Protein AF-A0A7S3PP19-F1 (afdb_monomer)

Sequence (160 aa):
QMAAAVNFAMMALMKQGIFCTEPFRLPYSGKVTHVLFDKTGTLTSDELVPVGVINREQRKNETVEPQKALVEVIKSSSKNAMILAACHSLIKAPEDKNSKKDDMCMRQELLGDPIEIAAMKGVQWRYDPKTQLASPGDTARIEAAIVIVKKKIDAEKKTR

Foldseek 3Di:
DVVVVLVVVQVVCVVVVHHDPDSVCVVVVVVDDDDDFDPEPTVDDVADADPFDAEPVLCPPPDDDPVNRGDQLLPHDPVLLCCLQQVDDKDFDDDDPPPDPDVVPPPRDIDDDSVSVNSCVRNQWDADPVVRDIGHHPCVVVVVVVVVVVVVVVVVVVVD

Structure (mmCIF, N/CA/C/O backbone):
data_AF-A0A7S3PP19-F1
#
_entry.id   AF-A0A7S3PP19-F1
#
loop_
_atom_site.group_PDB
_atom_site.id
_atom_site.type_symbol
_atom_site.label_atom_id
_atom_site.label_alt_id
_atom_site.label_comp_id
_atom_site.label_asym_id
_atom_site.label_entity_id
_atom_site.label_seq_id
_atom_site.pdbx_PDB_ins_code
_atom_site.Cartn_x
_atom_site.Cartn_y
_atom_site.Cartn_z
_atom_site.occupancy
_atom_site.B_iso_or_equiv
_atom_site.auth_seq_id
_atom_site.auth_comp_id
_atom_site.auth_asym_id
_atom_site.auth_atom_id
_atom_site.pdbx_PDB_model_num
ATOM 1 N N . GLN A 1 1 ? 17.715 3.577 -42.581 1.00 60.69 1 GLN A N 1
ATOM 2 C CA . GLN A 1 1 ? 16.517 2.771 -42.244 1.00 60.69 1 GLN A CA 1
ATOM 3 C C . GLN A 1 1 ? 16.423 2.447 -40.747 1.00 60.69 1 GLN A C 1
ATOM 5 O O . GLN A 1 1 ? 15.396 2.762 -40.164 1.00 60.69 1 GLN A O 1
ATOM 10 N N . MET A 1 2 ? 17.478 1.927 -40.092 1.00 65.50 2 MET A N 1
ATOM 11 C CA . MET A 1 2 ? 17.451 1.638 -38.639 1.00 65.50 2 MET A CA 1
ATOM 12 C C . MET A 1 2 ? 17.173 2.865 -37.749 1.00 65.50 2 MET A C 1
ATOM 14 O O . MET A 1 2 ? 16.326 2.785 -36.867 1.00 65.50 2 MET A O 1
ATOM 18 N N . ALA A 1 3 ? 17.805 4.015 -38.009 1.00 81.06 3 ALA A N 1
ATOM 19 C CA . ALA A 1 3 ? 17.602 5.220 -37.192 1.00 81.06 3 ALA A CA 1
ATOM 20 C C . ALA A 1 3 ? 16.151 5.748 -37.229 1.00 81.06 3 ALA A C 1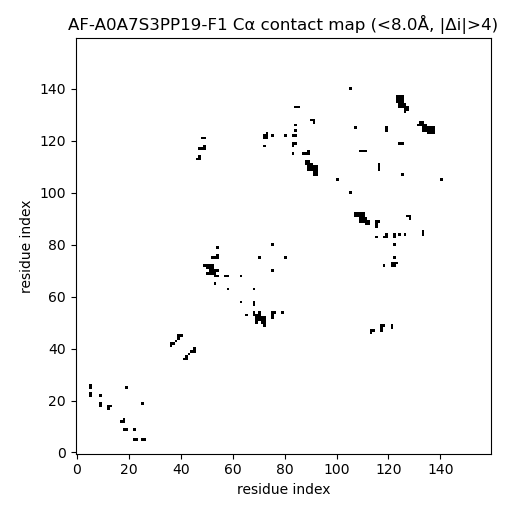
ATOM 22 O O . ALA A 1 3 ? 15.604 6.141 -36.204 1.00 81.06 3 ALA A O 1
ATOM 23 N N . ALA A 1 4 ? 15.493 5.698 -38.393 1.00 85.81 4 ALA A N 1
ATOM 24 C CA . ALA A 1 4 ? 14.103 6.135 -38.540 1.00 85.81 4 ALA A CA 1
ATOM 25 C C . ALA A 1 4 ? 13.126 5.222 -37.776 1.00 85.81 4 ALA A C 1
ATOM 27 O O . ALA A 1 4 ? 12.209 5.714 -37.122 1.00 85.81 4 ALA A O 1
ATOM 28 N N . ALA A 1 5 ? 13.356 3.905 -37.812 1.00 88.50 5 ALA A N 1
ATOM 29 C CA . ALA A 1 5 ? 12.549 2.934 -37.076 1.00 88.50 5 ALA A CA 1
ATOM 30 C C . ALA A 1 5 ? 12.692 3.099 -35.552 1.00 88.50 5 ALA A C 1
ATOM 32 O O . ALA A 1 5 ? 11.689 3.093 -34.841 1.00 88.50 5 ALA A O 1
ATOM 33 N N . VAL A 1 6 ? 13.917 3.313 -35.056 1.00 91.94 6 VAL A N 1
ATOM 34 C CA . VAL A 1 6 ? 14.173 3.562 -33.625 1.00 91.94 6 VAL A CA 1
ATOM 35 C C . VAL A 1 6 ? 13.503 4.859 -33.162 1.00 91.94 6 VAL A C 1
ATOM 37 O O . VAL A 1 6 ? 12.842 4.863 -32.127 1.00 91.94 6 VAL A O 1
ATOM 40 N N . ASN A 1 7 ? 13.580 5.933 -33.954 1.00 90.81 7 ASN A N 1
ATOM 41 C CA . ASN A 1 7 ? 12.931 7.204 -33.619 1.00 90.81 7 ASN A CA 1
ATOM 42 C C . ASN A 1 7 ? 11.401 7.088 -33.588 1.00 90.81 7 ASN A C 1
ATOM 44 O O . ASN A 1 7 ? 10.760 7.624 -32.684 1.00 90.81 7 ASN A O 1
ATOM 48 N N . PHE A 1 8 ? 10.805 6.365 -34.541 1.00 93.25 8 PHE A N 1
ATOM 49 C CA . PHE A 1 8 ? 9.362 6.117 -34.542 1.00 93.25 8 PHE A CA 1
ATOM 50 C C . PHE A 1 8 ? 8.927 5.310 -33.312 1.00 93.25 8 PHE A C 1
ATOM 52 O O . PHE A 1 8 ? 7.955 5.672 -32.649 1.00 93.25 8 PHE A O 1
ATOM 59 N N . ALA A 1 9 ? 9.676 4.260 -32.965 1.00 93.00 9 ALA A N 1
ATOM 60 C CA . ALA A 1 9 ? 9.406 3.449 -31.784 1.00 93.00 9 ALA A CA 1
ATOM 61 C C . ALA A 1 9 ? 9.542 4.257 -30.481 1.00 93.00 9 ALA A C 1
ATOM 63 O O . ALA A 1 9 ? 8.693 4.142 -29.601 1.00 93.00 9 ALA A O 1
ATOM 64 N N . MET A 1 10 ? 10.540 5.139 -30.376 1.00 93.88 10 MET A N 1
ATOM 65 C CA . MET A 1 10 ? 10.692 6.041 -29.231 1.00 93.88 10 MET A CA 1
ATOM 66 C C . MET A 1 10 ? 9.504 7.004 -29.102 1.00 93.88 10 MET A C 1
ATOM 68 O O . MET A 1 10 ? 8.937 7.128 -28.020 1.00 93.88 10 MET A O 1
ATOM 72 N N . MET A 1 11 ? 9.062 7.628 -30.201 1.00 94.38 11 MET A N 1
ATOM 73 C CA . MET A 1 11 ? 7.871 8.488 -30.189 1.00 94.38 11 MET A CA 1
ATOM 74 C C . MET A 1 11 ? 6.603 7.724 -29.786 1.00 94.38 11 MET A C 1
ATOM 76 O O . MET A 1 11 ? 5.762 8.263 -29.066 1.00 94.38 11 MET A O 1
ATOM 80 N N . ALA A 1 12 ? 6.454 6.474 -30.230 1.00 95.06 12 ALA A N 1
ATOM 81 C CA . ALA A 1 12 ? 5.330 5.626 -29.845 1.00 95.06 12 ALA A CA 1
ATOM 82 C C . ALA A 1 12 ? 5.355 5.278 -28.345 1.00 95.06 12 ALA A C 1
ATOM 84 O O . ALA A 1 12 ? 4.325 5.393 -27.685 1.00 95.06 12 ALA A O 1
ATOM 85 N N . LEU A 1 13 ? 6.523 4.923 -27.798 1.00 95.69 13 LEU A N 1
ATOM 86 C CA . LEU A 1 13 ? 6.709 4.617 -26.374 1.00 95.69 13 LEU A CA 1
ATOM 87 C C . LEU A 1 13 ? 6.484 5.839 -25.477 1.00 95.69 13 LEU A C 1
ATOM 89 O O . LEU A 1 13 ? 5.809 5.729 -24.456 1.00 95.69 13 LEU A O 1
ATOM 93 N N . MET A 1 14 ? 6.950 7.018 -25.894 1.00 95.94 14 MET A N 1
ATOM 94 C CA . MET A 1 14 ? 6.723 8.264 -25.154 1.00 95.94 14 MET A CA 1
ATOM 95 C C . MET A 1 14 ? 5.233 8.589 -25.021 1.00 95.94 14 MET A C 1
ATOM 97 O O . MET A 1 14 ? 4.793 9.018 -23.958 1.00 95.94 14 MET A O 1
ATOM 101 N N . LYS A 1 15 ? 4.429 8.330 -26.064 1.00 96.81 15 LYS A N 1
ATOM 102 C CA . LYS A 1 15 ? 2.963 8.476 -25.990 1.00 96.81 15 LYS A CA 1
ATOM 103 C C . LYS A 1 15 ? 2.310 7.523 -24.980 1.00 96.81 15 LYS A C 1
ATOM 105 O O . LYS A 1 15 ? 1.185 7.780 -24.573 1.00 96.81 15 LYS A O 1
ATOM 110 N N . GLN A 1 16 ? 3.000 6.452 -24.587 1.00 96.44 16 GLN A N 1
ATOM 111 C CA . GLN A 1 16 ? 2.577 5.498 -23.556 1.00 96.44 16 GLN A CA 1
ATOM 112 C C . GLN A 1 16 ? 3.238 5.764 -22.189 1.00 96.44 16 GLN A C 1
ATOM 114 O O . GLN A 1 16 ? 3.131 4.940 -21.288 1.00 96.44 16 GLN A O 1
ATOM 119 N N . GLY A 1 17 ? 3.952 6.885 -22.022 1.00 96.62 17 GLY A N 1
ATOM 120 C CA . GLY A 1 17 ? 4.658 7.210 -20.778 1.00 96.62 17 GLY A CA 1
ATOM 121 C C . GLY A 1 17 ? 5.924 6.382 -20.531 1.00 96.62 17 GLY A C 1
ATOM 122 O O . GLY A 1 17 ? 6.451 6.390 -19.422 1.00 96.62 17 GLY A O 1
ATOM 123 N N . ILE A 1 18 ? 6.430 5.673 -21.545 1.00 95.62 18 ILE A N 1
ATOM 124 C CA . ILE A 1 18 ? 7.673 4.901 -21.467 1.00 95.62 18 ILE A CA 1
ATOM 125 C C . ILE A 1 18 ? 8.797 5.742 -22.071 1.00 95.62 18 ILE A C 1
ATOM 127 O O . ILE A 1 18 ? 8.814 6.024 -23.271 1.00 95.62 18 ILE A O 1
ATOM 131 N N . PHE A 1 19 ? 9.759 6.127 -21.237 1.00 94.31 19 PHE A N 1
ATOM 132 C CA . PHE A 1 19 ? 10.871 6.987 -21.628 1.00 94.31 19 PHE A CA 1
ATOM 133 C C . PHE A 1 19 ? 12.160 6.178 -21.737 1.00 94.31 19 PHE A C 1
ATOM 135 O O . PHE A 1 19 ? 12.518 5.427 -20.833 1.00 94.31 19 PHE A O 1
ATOM 142 N N . CYS A 1 20 ? 12.868 6.338 -22.852 1.00 91.94 20 CYS A N 1
ATOM 143 C CA . CYS A 1 20 ? 14.140 5.670 -23.098 1.00 91.94 20 CYS A CA 1
ATOM 144 C C . CYS A 1 20 ? 15.266 6.707 -23.095 1.00 91.94 20 CYS A C 1
ATOM 146 O O . CYS A 1 20 ? 15.250 7.635 -23.901 1.00 91.94 20 CYS A O 1
ATOM 148 N N . THR A 1 21 ? 16.239 6.550 -22.200 1.00 93.31 21 THR A N 1
ATOM 149 C CA . THR A 1 21 ? 17.420 7.425 -22.102 1.00 93.31 21 THR A CA 1
ATOM 150 C C . THR A 1 21 ? 18.547 7.004 -23.048 1.00 93.31 21 THR A C 1
ATOM 152 O O . THR A 1 21 ? 19.379 7.824 -23.421 1.00 93.31 21 THR A O 1
ATOM 155 N N . GLU A 1 22 ? 18.558 5.740 -23.478 1.00 93.19 22 GLU A N 1
ATOM 156 C CA . GLU A 1 22 ? 19.591 5.144 -24.331 1.00 93.19 22 GLU A CA 1
ATOM 157 C C . GLU A 1 22 ? 18.953 4.431 -25.546 1.00 93.19 22 GLU A C 1
ATOM 159 O O . GLU A 1 22 ? 18.762 3.210 -25.526 1.00 93.19 22 GLU A O 1
ATOM 164 N N . PRO A 1 23 ? 18.634 5.153 -26.641 1.00 89.81 23 PRO A N 1
ATOM 165 C CA . PRO A 1 23 ? 17.853 4.621 -27.770 1.00 89.81 23 PRO A CA 1
ATOM 166 C C . PRO A 1 23 ? 18.469 3.403 -28.470 1.00 89.81 23 PRO A C 1
ATOM 168 O O . PRO A 1 23 ? 17.756 2.577 -29.041 1.00 89.81 23 PRO A O 1
ATOM 171 N N . PHE A 1 24 ? 19.795 3.252 -28.408 1.00 89.69 24 PHE A N 1
ATOM 172 C CA . PHE A 1 24 ? 20.495 2.103 -28.983 1.00 89.69 24 PHE A CA 1
ATOM 173 C C . PHE A 1 24 ? 20.159 0.781 -28.276 1.00 89.69 24 PHE A C 1
ATOM 175 O O . PHE A 1 24 ? 20.372 -0.276 -28.864 1.00 89.69 24 PHE A O 1
ATOM 182 N N . ARG A 1 25 ? 19.620 0.809 -27.045 1.00 90.94 25 ARG A N 1
ATOM 183 C CA . ARG A 1 25 ? 19.179 -0.396 -26.321 1.00 90.94 25 ARG A CA 1
ATOM 184 C C . ARG A 1 25 ? 17.850 -0.948 -26.837 1.00 90.94 25 ARG A C 1
ATOM 186 O O . ARG A 1 25 ? 17.553 -2.122 -26.631 1.00 90.94 25 ARG A O 1
ATOM 193 N N . LEU A 1 26 ? 17.067 -0.132 -27.543 1.00 92.38 26 LEU A N 1
ATOM 194 C CA . LEU A 1 26 ? 15.709 -0.476 -27.954 1.00 92.38 26 LEU A CA 1
ATOM 195 C C . LEU A 1 26 ? 15.627 -1.715 -28.869 1.00 92.38 26 LEU A C 1
ATOM 197 O O . LEU A 1 26 ? 14.786 -2.567 -28.611 1.00 92.38 26 LEU A O 1
ATOM 201 N N . PRO A 1 27 ? 16.501 -1.915 -29.877 1.00 91.62 27 PRO A N 1
ATOM 202 C CA . PRO A 1 27 ? 16.453 -3.124 -30.703 1.00 91.62 27 PRO A CA 1
ATOM 203 C C . PRO A 1 27 ? 16.793 -4.418 -29.948 1.00 91.62 27 PRO A C 1
ATOM 205 O O . PRO A 1 27 ? 16.473 -5.507 -30.425 1.00 91.62 27 PRO A O 1
ATOM 208 N N . TYR A 1 28 ? 17.454 -4.326 -28.789 1.00 90.75 28 TYR A N 1
ATOM 209 C CA . TYR A 1 28 ? 17.800 -5.496 -27.983 1.00 90.75 28 TYR A CA 1
ATOM 210 C C . TYR A 1 28 ? 16.618 -6.008 -27.156 1.00 90.75 28 TYR A C 1
ATOM 212 O O . TYR A 1 28 ? 16.574 -7.203 -26.872 1.00 90.75 28 TYR A O 1
ATOM 220 N N . SER A 1 29 ? 15.638 -5.160 -26.818 1.00 90.38 29 SER A N 1
ATOM 221 C CA . SER A 1 29 ? 14.480 -5.570 -26.006 1.00 90.38 29 SER A CA 1
ATOM 222 C C . SER A 1 29 ? 13.643 -6.661 -26.683 1.00 90.38 29 SER A C 1
ATOM 224 O O . SER A 1 29 ? 13.128 -7.546 -26.008 1.00 90.38 29 SER A O 1
ATOM 226 N N . GLY A 1 30 ? 13.587 -6.673 -28.020 1.00 90.62 30 GLY A N 1
ATOM 227 C CA . GLY A 1 30 ? 12.907 -7.712 -28.801 1.00 90.62 30 GLY A CA 1
ATOM 228 C C . GLY A 1 30 ? 13.637 -9.060 -28.866 1.00 90.62 30 GLY A C 1
ATOM 229 O O . GLY A 1 30 ? 13.106 -10.004 -29.441 1.00 90.62 30 GLY A O 1
ATOM 230 N N . LYS A 1 31 ? 14.853 -9.160 -28.314 1.00 94.94 31 LYS A N 1
ATOM 231 C CA . LYS A 1 31 ? 15.670 -10.389 -28.298 1.00 94.94 31 LYS A CA 1
ATOM 232 C C . LYS A 1 31 ? 15.788 -11.015 -26.905 1.00 94.94 31 LYS A C 1
ATOM 234 O O . LYS A 1 31 ? 16.513 -11.991 -26.736 1.00 94.94 31 LYS A O 1
ATOM 239 N N . VAL A 1 32 ? 15.133 -10.436 -25.901 1.00 94.62 32 VAL A N 1
ATOM 240 C CA . VAL A 1 32 ? 15.201 -10.908 -24.514 1.00 94.62 32 VAL A CA 1
ATOM 241 C C . VAL A 1 32 ? 14.431 -12.224 -24.375 1.00 94.62 32 VAL A C 1
ATOM 243 O O . VAL A 1 32 ? 13.290 -12.319 -24.812 1.00 94.62 32 VAL A O 1
ATOM 246 N N . THR A 1 33 ? 15.039 -13.232 -23.743 1.00 97.56 33 THR A N 1
ATOM 247 C CA . THR A 1 33 ? 14.401 -14.541 -23.488 1.00 97.56 33 THR A CA 1
ATOM 248 C C . THR A 1 33 ? 14.021 -14.767 -22.024 1.00 97.56 33 THR A C 1
ATOM 250 O O . THR A 1 33 ? 13.227 -15.655 -21.733 1.00 97.56 33 THR A O 1
ATOM 253 N N . HIS A 1 34 ? 14.578 -13.981 -21.100 1.00 96.69 34 HIS A N 1
ATOM 254 C CA . HIS A 1 34 ? 14.313 -14.066 -19.663 1.00 96.69 34 HIS A CA 1
ATOM 255 C C . HIS A 1 34 ? 14.106 -12.662 -19.100 1.00 96.69 34 HIS A C 1
ATOM 257 O O . HIS A 1 34 ? 14.857 -11.748 -19.437 1.00 96.69 34 HIS A O 1
ATOM 263 N N . VAL A 1 35 ? 13.124 -12.502 -18.215 1.00 95.38 35 VAL A N 1
ATOM 264 C CA . VAL A 1 35 ? 12.851 -11.238 -17.523 1.00 95.38 35 VAL A CA 1
ATOM 265 C C . VAL A 1 35 ? 12.933 -11.488 -16.026 1.00 95.38 35 VAL A C 1
ATOM 267 O O . VAL A 1 35 ? 12.253 -12.367 -15.501 1.00 95.38 35 VAL A O 1
ATOM 270 N N . LEU A 1 36 ? 13.791 -10.728 -15.352 1.00 96.94 36 LEU A N 1
ATOM 271 C CA . LEU A 1 36 ? 13.923 -10.755 -13.905 1.00 96.94 36 LEU A CA 1
ATOM 272 C C . LEU A 1 36 ? 13.088 -9.608 -13.352 1.00 96.94 36 LEU A C 1
ATOM 274 O O . LEU A 1 36 ? 13.279 -8.459 -13.748 1.00 96.94 36 LEU A O 1
ATOM 278 N N . PHE A 1 37 ? 12.162 -9.928 -12.459 1.00 97.00 37 PHE A N 1
ATOM 279 C CA . PHE A 1 37 ? 11.343 -8.932 -11.786 1.00 97.00 37 PHE A CA 1
ATOM 280 C C . PHE A 1 37 ? 11.870 -8.714 -10.375 1.00 97.00 37 PHE A C 1
ATOM 282 O O . PHE A 1 37 ? 12.092 -9.676 -9.639 1.00 97.00 37 PHE A O 1
ATOM 289 N N . ASP A 1 38 ? 12.037 -7.449 -9.999 1.00 97.44 38 ASP A N 1
ATOM 290 C CA . ASP A 1 38 ? 12.127 -7.090 -8.590 1.00 97.44 38 ASP A CA 1
ATOM 291 C C . ASP A 1 38 ? 10.746 -7.238 -7.928 1.00 97.44 38 ASP A C 1
ATOM 293 O O . ASP A 1 38 ? 9.708 -7.181 -8.591 1.00 97.44 38 ASP A O 1
ATOM 297 N N . LYS A 1 39 ? 10.711 -7.471 -6.615 1.00 96.81 39 LYS A N 1
ATOM 298 C CA . LYS A 1 39 ? 9.449 -7.696 -5.905 1.00 96.81 39 LYS A CA 1
ATOM 299 C C . LYS A 1 39 ? 8.780 -6.378 -5.521 1.00 96.81 39 LYS A C 1
ATOM 301 O O . LYS A 1 39 ? 7.649 -6.123 -5.928 1.00 96.81 39 LYS A O 1
ATOM 306 N N . THR A 1 40 ? 9.451 -5.572 -4.700 1.00 92.44 40 THR A N 1
ATOM 307 C CA . THR A 1 40 ? 8.844 -4.431 -3.999 1.00 92.44 40 THR A CA 1
ATOM 308 C C . THR A 1 40 ? 8.948 -3.170 -4.850 1.00 92.44 40 THR A C 1
ATOM 310 O O . THR A 1 40 ? 10.034 -2.785 -5.250 1.00 92.44 40 THR A O 1
ATOM 313 N N . GLY A 1 41 ? 7.823 -2.517 -5.131 1.00 91.31 41 GLY A N 1
ATOM 314 C CA . GLY A 1 41 ? 7.770 -1.377 -6.050 1.00 91.31 41 GLY A CA 1
ATOM 315 C C . GLY A 1 41 ? 7.727 -1.774 -7.532 1.00 91.31 41 GLY A C 1
ATOM 316 O O . GLY A 1 41 ? 7.688 -0.895 -8.387 1.00 91.31 41 GLY A O 1
ATOM 317 N N . THR A 1 42 ? 7.703 -3.080 -7.843 1.00 94.38 42 THR A N 1
ATOM 318 C CA . THR A 1 42 ? 7.533 -3.612 -9.209 1.00 94.38 42 THR A CA 1
ATOM 319 C C . THR A 1 42 ? 6.366 -4.600 -9.284 1.00 94.38 42 THR A C 1
ATOM 321 O O . THR A 1 42 ? 5.355 -4.297 -9.910 1.00 94.38 42 THR A O 1
ATOM 324 N N . LEU A 1 43 ? 6.472 -5.775 -8.646 1.00 96.44 43 LEU A N 1
ATOM 325 C CA . LEU A 1 43 ? 5.375 -6.757 -8.607 1.00 96.44 43 LEU A CA 1
ATOM 326 C C . LEU A 1 43 ? 4.335 -6.423 -7.537 1.00 96.44 43 LEU A C 1
ATOM 328 O O . LEU A 1 43 ? 3.147 -6.683 -7.720 1.00 96.44 43 LEU A O 1
ATOM 332 N N . THR A 1 44 ? 4.784 -5.877 -6.408 1.00 93.62 44 THR A N 1
ATOM 333 C CA . THR A 1 44 ? 3.923 -5.412 -5.319 1.00 93.62 44 THR A CA 1
ATOM 334 C C . THR A 1 44 ? 4.097 -3.916 -5.124 1.00 93.62 44 THR A C 1
ATOM 336 O O . THR A 1 44 ? 5.182 -3.387 -5.368 1.00 93.62 44 THR A O 1
ATOM 339 N N . SER A 1 45 ? 3.069 -3.240 -4.610 1.00 90.44 45 SER A N 1
ATOM 340 C CA . SER A 1 45 ? 3.267 -1.914 -4.024 1.00 90.44 45 SER A CA 1
ATOM 341 C C . SER A 1 45 ? 4.270 -1.994 -2.869 1.00 90.44 45 SER A C 1
ATOM 343 O O . SER A 1 45 ? 4.478 -3.054 -2.267 1.00 90.44 45 SER A O 1
ATOM 345 N N . ASP A 1 46 ? 4.902 -0.870 -2.573 1.00 87.38 46 ASP A N 1
ATOM 346 C CA . ASP A 1 46 ? 5.650 -0.628 -1.340 1.00 87.38 46 ASP A CA 1
ATOM 347 C C . ASP A 1 46 ? 4.722 -0.297 -0.154 1.00 87.38 46 ASP A C 1
ATOM 349 O O . ASP A 1 46 ? 5.125 -0.389 1.004 1.00 87.38 46 ASP A O 1
ATOM 353 N N . GLU A 1 47 ? 3.456 0.025 -0.429 1.00 86.62 47 GLU A N 1
ATOM 354 C CA . GLU A 1 47 ? 2.439 0.244 0.595 1.00 86.62 47 GLU A CA 1
ATOM 355 C C . GLU A 1 47 ? 2.051 -1.042 1.340 1.00 86.62 47 GLU A C 1
ATOM 357 O O . GLU A 1 47 ? 1.724 -2.070 0.736 1.00 86.62 47 GLU A O 1
ATOM 362 N N . LEU A 1 48 ? 1.993 -0.952 2.672 1.00 89.69 48 LEU A N 1
ATOM 363 C CA . LEU A 1 48 ? 1.446 -2.002 3.525 1.00 89.69 48 LEU A CA 1
ATOM 364 C C . LEU A 1 48 ? -0.080 -1.899 3.588 1.00 89.69 48 LEU A C 1
ATOM 366 O O . LEU A 1 48 ? -0.639 -0.919 4.084 1.00 89.69 48 LEU A O 1
ATOM 370 N N . VAL A 1 49 ? -0.756 -2.948 3.120 1.00 89.25 49 VAL A N 1
ATOM 371 C CA . VAL A 1 49 ? -2.217 -3.072 3.156 1.00 89.25 49 VAL A CA 1
ATOM 372 C C . VAL A 1 49 ? -2.584 -4.243 4.067 1.00 89.25 49 VAL A C 1
ATOM 374 O O . VAL A 1 49 ? -2.134 -5.366 3.822 1.00 89.25 49 VAL A O 1
ATOM 377 N N . PRO A 1 50 ? -3.383 -4.032 5.127 1.00 90.62 50 PRO A N 1
ATOM 378 C CA . PRO A 1 50 ? -3.696 -5.107 6.050 1.00 90.62 50 PRO A CA 1
ATOM 379 C C . PRO A 1 50 ? -4.738 -6.043 5.422 1.00 90.62 50 PRO A C 1
ATOM 381 O O . PRO A 1 50 ? -5.844 -5.631 5.078 1.00 90.62 50 PRO A O 1
ATOM 384 N N . VAL A 1 51 ? -4.383 -7.320 5.280 1.00 91.00 51 VAL A N 1
ATOM 385 C CA . VAL A 1 51 ? -5.237 -8.325 4.619 1.00 91.00 51 VAL A CA 1
ATOM 386 C C . VAL A 1 51 ? -6.435 -8.715 5.490 1.00 91.00 51 VAL A C 1
ATOM 388 O O . VAL A 1 51 ? -7.540 -8.903 4.987 1.00 91.00 51 VAL A O 1
ATOM 391 N N . GLY A 1 52 ? -6.242 -8.816 6.805 1.00 91.69 52 GLY A N 1
ATOM 392 C CA . GLY A 1 52 ? -7.309 -9.182 7.726 1.00 91.69 52 GLY A CA 1
ATOM 393 C C . GLY A 1 52 ? -6.841 -9.350 9.164 1.00 91.69 52 GLY A C 1
ATOM 394 O O . GLY A 1 52 ? -5.651 -9.273 9.466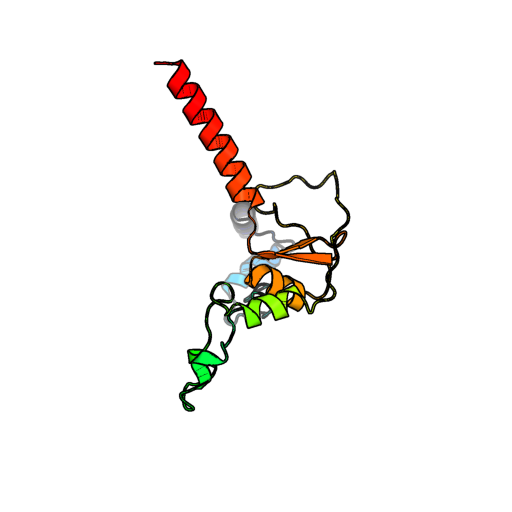 1.00 91.69 52 GLY A O 1
ATOM 395 N N . VAL A 1 53 ? -7.798 -9.600 10.051 1.00 91.75 53 VAL A N 1
ATOM 396 C CA . VAL A 1 53 ? -7.582 -9.940 11.458 1.00 91.75 53 VAL A CA 1
ATOM 397 C C . VAL A 1 53 ? -8.268 -11.258 11.789 1.00 91.75 53 VAL A C 1
ATOM 399 O O . VAL A 1 53 ? -9.245 -11.644 11.151 1.00 91.75 53 VAL A O 1
ATOM 402 N N . ILE A 1 54 ? -7.786 -11.934 12.827 1.00 89.88 54 ILE A N 1
ATOM 403 C CA . ILE A 1 54 ? -8.441 -13.125 13.370 1.00 89.88 54 ILE A CA 1
ATOM 404 C C . ILE A 1 54 ? -9.188 -12.711 14.635 1.00 89.88 54 ILE A C 1
ATOM 406 O O . ILE A 1 54 ? -8.588 -12.213 15.592 1.00 89.88 54 ILE A O 1
ATOM 410 N N . ASN A 1 55 ? -10.501 -12.926 14.665 1.00 87.12 55 ASN A N 1
ATOM 411 C CA . ASN A 1 55 ? -11.290 -12.678 15.865 1.00 87.12 55 ASN A CA 1
ATOM 412 C C . ASN A 1 55 ? -11.188 -13.881 16.812 1.00 87.12 55 ASN A C 1
ATOM 414 O O . ASN A 1 55 ? -11.309 -15.031 16.390 1.00 87.12 55 ASN A O 1
ATOM 418 N N . ARG A 1 56 ? -11.008 -13.633 18.118 1.00 80.81 56 ARG A N 1
ATOM 419 C CA . ARG A 1 56 ? -10.910 -14.703 19.135 1.00 80.81 56 ARG A CA 1
ATOM 420 C C . ARG A 1 56 ? -12.095 -15.672 19.079 1.00 80.81 56 ARG A C 1
ATOM 422 O O . ARG A 1 56 ? -11.928 -16.867 19.288 1.00 80.81 56 ARG A O 1
ATOM 429 N N . GLU A 1 57 ? -13.281 -15.156 18.779 1.00 74.38 57 GLU A N 1
ATOM 430 C CA . GLU A 1 57 ? -14.529 -15.919 18.686 1.00 74.38 57 GLU A CA 1
ATOM 431 C C . GLU A 1 57 ? -14.493 -17.004 17.601 1.00 74.38 57 GLU A C 1
ATOM 433 O O . GLU A 1 57 ? -15.135 -18.038 17.762 1.00 74.38 57 GLU A O 1
ATOM 438 N N . GLN A 1 58 ? -13.686 -16.821 16.553 1.00 68.81 58 GLN A N 1
ATOM 439 C CA . GLN A 1 58 ? -13.554 -17.763 15.438 1.00 68.81 58 GLN A CA 1
ATOM 440 C C . GLN A 1 58 ? -12.609 -18.929 15.746 1.00 68.81 58 GLN A C 1
ATOM 442 O O . GLN A 1 58 ? -12.621 -19.926 15.033 1.00 68.81 58 GLN A O 1
ATOM 447 N N . ARG A 1 59 ? -11.821 -18.842 16.827 1.00 65.06 59 ARG A N 1
ATOM 448 C CA . ARG A 1 59 ? -10.922 -19.921 17.267 1.00 65.06 59 ARG A CA 1
ATOM 449 C C . ARG A 1 59 ? -11.575 -20.949 18.192 1.00 65.06 59 ARG A C 1
ATOM 451 O O . ARG A 1 59 ? -10.889 -21.854 18.645 1.00 65.06 59 ARG A O 1
ATOM 458 N N . LYS A 1 60 ? -12.876 -20.834 18.484 1.00 62.41 60 LYS A N 1
ATOM 459 C CA . LYS A 1 60 ? -13.580 -21.805 19.345 1.00 62.41 60 LYS A CA 1
ATOM 460 C C . LYS A 1 60 ? -13.649 -23.217 18.745 1.00 62.41 60 LYS A C 1
ATOM 462 O O . LYS A 1 60 ? -13.823 -24.166 19.495 1.00 62.41 60 LYS A O 1
ATOM 467 N N . ASN A 1 61 ? -13.471 -23.348 17.430 1.00 58.34 61 ASN A N 1
ATOM 468 C CA . ASN A 1 61 ? -13.359 -24.631 16.743 1.00 58.34 61 ASN A CA 1
ATOM 469 C C . ASN A 1 61 ? -11.888 -24.808 16.329 1.00 58.34 61 ASN A C 1
ATOM 471 O O . ASN A 1 61 ? -11.437 -24.181 15.373 1.00 58.34 61 ASN A O 1
ATOM 475 N N . GLU A 1 62 ? -11.128 -25.597 17.088 1.00 56.53 62 GLU A N 1
ATOM 476 C CA . GLU A 1 62 ? -9.651 -25.664 17.097 1.00 56.53 62 GLU A CA 1
ATOM 477 C C . GLU A 1 62 ? -8.969 -26.225 15.822 1.00 56.53 62 GLU A C 1
ATOM 479 O O . GLU A 1 62 ? -7.853 -26.729 15.885 1.00 56.53 62 GLU A O 1
ATOM 484 N N . THR A 1 63 ? -9.572 -26.130 14.636 1.00 61.31 63 THR A N 1
ATOM 485 C CA . THR A 1 63 ? -9.035 -26.757 13.407 1.00 61.31 63 THR A CA 1
ATOM 486 C C . THR A 1 63 ? -9.047 -25.875 12.159 1.00 61.31 63 THR A C 1
ATOM 488 O O . THR A 1 63 ? -8.730 -26.347 11.068 1.00 61.31 63 THR A O 1
ATOM 491 N N . VAL A 1 64 ? -9.371 -24.585 12.274 1.00 61.84 64 VAL A N 1
ATOM 492 C CA . VAL A 1 64 ? -9.340 -23.685 11.112 1.00 61.84 64 VAL A CA 1
ATOM 493 C C . VAL A 1 64 ? -7.920 -23.166 10.890 1.00 61.84 64 VAL A C 1
ATOM 495 O O . VAL A 1 64 ? -7.354 -22.488 11.748 1.00 61.84 64 VAL A O 1
ATOM 498 N N . GLU A 1 65 ? -7.349 -23.464 9.720 1.00 67.69 65 GLU A N 1
ATOM 499 C CA . GLU A 1 65 ? -6.069 -22.896 9.290 1.00 67.69 65 GLU A CA 1
ATOM 500 C C . GLU A 1 65 ? -6.092 -21.359 9.409 1.00 67.69 65 GLU A C 1
ATOM 502 O O . GLU A 1 65 ? -7.078 -20.735 9.002 1.00 67.69 65 GLU A O 1
ATOM 507 N N . PRO A 1 66 ? -5.020 -20.713 9.908 1.00 65.44 66 PRO A N 1
ATOM 508 C CA . PRO A 1 66 ? -5.016 -19.277 10.197 1.00 65.44 66 PRO A CA 1
ATOM 509 C C . PRO A 1 66 ? -5.450 -18.393 9.022 1.00 65.44 66 PRO A C 1
ATOM 511 O O . PRO A 1 66 ? -6.124 -17.389 9.228 1.00 65.44 66 PRO A O 1
ATOM 514 N N . GLN A 1 67 ? -5.113 -18.787 7.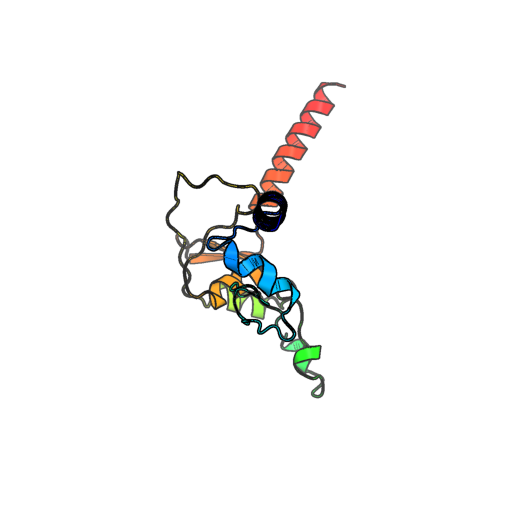790 1.00 66.25 67 GLN A N 1
ATOM 515 C CA . GLN A 1 67 ? -5.490 -18.069 6.569 1.00 66.25 67 GLN A CA 1
ATOM 516 C C . GLN A 1 67 ? -6.998 -18.112 6.290 1.00 66.25 67 GLN A C 1
ATOM 518 O O . GLN A 1 67 ? -7.559 -17.126 5.827 1.00 66.25 67 GLN A O 1
ATOM 523 N N . LYS A 1 68 ? -7.672 -19.222 6.615 1.00 72.00 68 LYS A N 1
ATOM 524 C CA . LYS A 1 68 ? -9.129 -19.375 6.458 1.00 72.00 68 LYS A CA 1
ATOM 525 C C . LYS A 1 68 ? -9.913 -18.657 7.559 1.00 72.00 68 LYS A C 1
ATOM 527 O O . LYS A 1 68 ? -11.100 -18.402 7.396 1.00 72.00 68 LYS A O 1
ATOM 532 N N . ALA A 1 69 ? -9.251 -18.333 8.670 1.00 80.62 69 ALA A N 1
ATOM 533 C CA . ALA A 1 69 ? -9.829 -17.591 9.785 1.00 80.62 69 ALA A CA 1
ATOM 534 C C . ALA A 1 69 ? -9.682 -16.063 9.650 1.00 80.62 69 ALA A C 1
ATOM 536 O O . ALA A 1 69 ? -10.165 -15.337 10.520 1.00 80.62 69 ALA A O 1
ATOM 5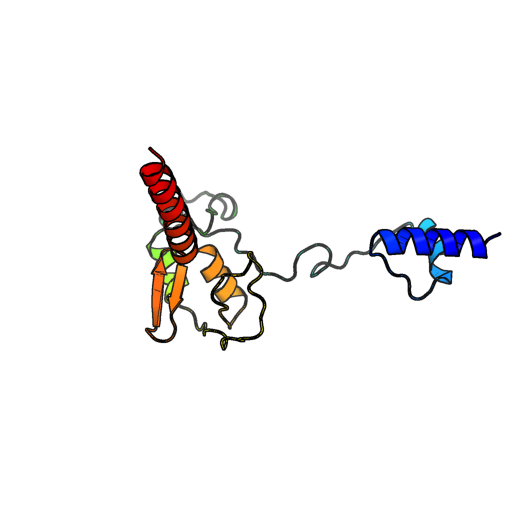37 N N . LEU A 1 70 ? -9.005 -15.566 8.606 1.00 88.00 70 LEU A N 1
ATOM 538 C CA . LEU A 1 70 ? -8.864 -14.131 8.375 1.00 88.00 70 LEU A CA 1
ATOM 539 C C . LEU A 1 70 ? -10.205 -13.514 7.984 1.00 88.00 70 LEU A C 1
ATOM 541 O O . LEU A 1 70 ? -10.891 -13.969 7.071 1.00 88.00 70 LEU A O 1
ATOM 545 N N . VAL A 1 71 ? -10.541 -12.427 8.663 1.00 90.69 71 VAL A N 1
ATOM 546 C CA . VAL A 1 71 ? -11.668 -11.562 8.334 1.00 90.69 71 VAL A CA 1
ATOM 547 C C . VAL A 1 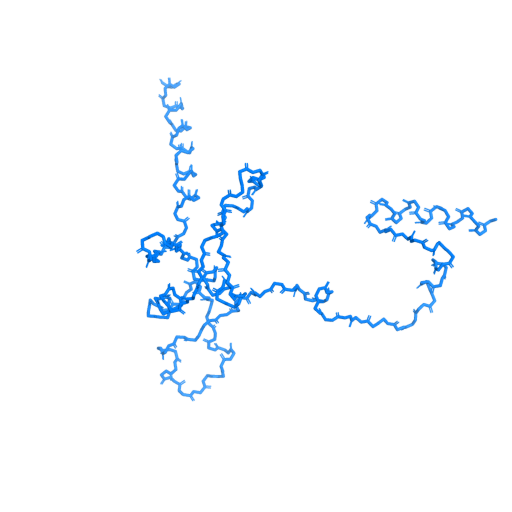71 ? -11.122 -10.197 7.957 1.00 90.69 71 VAL A C 1
ATOM 549 O O . VAL A 1 71 ? -10.139 -9.743 8.537 1.00 90.69 71 VAL A O 1
ATOM 552 N N . GLU A 1 72 ? -11.767 -9.521 7.011 1.00 90.94 72 GLU A N 1
ATOM 553 C CA . GLU A 1 72 ? -11.464 -8.124 6.690 1.00 90.94 72 GLU A CA 1
ATOM 554 C C . GLU A 1 72 ? -11.357 -7.272 7.964 1.00 90.94 72 GLU A C 1
ATOM 556 O O . GLU A 1 72 ? -12.185 -7.375 8.872 1.00 90.94 72 GLU A O 1
ATOM 561 N N . VAL A 1 73 ? -10.358 -6.390 8.020 1.00 91.50 73 VAL A N 1
ATOM 562 C CA . VAL A 1 73 ? -10.059 -5.583 9.217 1.00 91.50 73 VAL A CA 1
ATOM 563 C C . VAL A 1 73 ? -11.250 -4.720 9.653 1.00 91.50 73 VAL A C 1
ATOM 565 O O . VAL A 1 73 ? -11.488 -4.547 10.847 1.00 91.50 73 VAL A O 1
ATOM 568 N N . ILE A 1 74 ? -12.060 -4.247 8.704 1.00 89.19 74 ILE A N 1
ATOM 569 C CA . ILE A 1 74 ? -13.277 -3.472 8.983 1.00 89.19 74 ILE A CA 1
ATOM 570 C C . ILE A 1 74 ? -14.349 -4.281 9.735 1.00 89.19 74 ILE A C 1
ATOM 572 O O . ILE A 1 74 ? -15.125 -3.726 10.505 1.00 89.19 74 ILE A O 1
ATOM 576 N N . LYS A 1 75 ? -14.369 -5.606 9.556 1.00 89.88 75 LYS A N 1
ATOM 577 C CA . LYS A 1 75 ? -15.256 -6.555 10.252 1.00 89.88 75 LYS A CA 1
ATOM 578 C C . LYS A 1 75 ? -14.582 -7.142 11.501 1.00 89.88 75 LYS A C 1
ATOM 580 O O . LYS A 1 75 ? -14.980 -8.195 12.008 1.00 89.88 75 LYS A O 1
ATOM 585 N N . SER A 1 76 ? -13.527 -6.493 11.989 1.00 91.06 76 SER A N 1
ATOM 586 C CA . SER A 1 76 ? -12.902 -6.853 13.255 1.00 91.06 76 SER A CA 1
ATOM 587 C C . SER A 1 76 ? -13.906 -6.744 14.404 1.00 91.06 76 SER A C 1
ATOM 589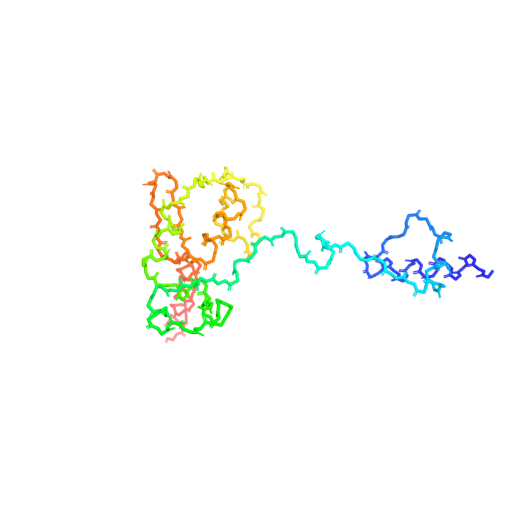 O O . SER A 1 76 ? -14.789 -5.887 14.423 1.00 91.06 76 SER A O 1
ATOM 591 N N . SER A 1 77 ? -13.775 -7.633 15.387 1.00 91.81 77 SER A N 1
ATOM 592 C CA . SER A 1 77 ? -14.520 -7.505 16.638 1.00 91.81 77 SER A CA 1
ATOM 593 C C . SER A 1 77 ? -14.182 -6.174 17.313 1.00 91.81 77 SER A C 1
ATOM 595 O O . SER A 1 77 ? -13.047 -5.700 17.226 1.00 91.81 77 SER A O 1
ATOM 597 N N . SER A 1 78 ? -15.131 -5.593 18.052 1.00 90.25 78 SER A N 1
ATOM 598 C CA . SER A 1 78 ? -14.934 -4.290 18.703 1.00 90.25 78 SER A CA 1
ATOM 599 C C . SER A 1 78 ? -13.690 -4.259 19.594 1.00 90.25 78 SER A C 1
ATOM 601 O O . SER A 1 78 ? -13.002 -3.249 19.650 1.00 90.25 78 SER A O 1
ATOM 603 N N . LYS A 1 79 ? -13.354 -5.379 20.251 1.00 92.12 79 LYS A N 1
ATOM 604 C CA . LYS A 1 79 ? -12.136 -5.508 21.067 1.00 92.12 79 LYS A CA 1
ATOM 605 C C . LYS A 1 79 ? -10.865 -5.376 20.229 1.00 92.12 79 LYS A C 1
ATOM 607 O O . LYS A 1 79 ? -9.976 -4.626 20.610 1.00 92.12 79 LYS A O 1
ATOM 612 N N . ASN A 1 80 ? -10.799 -6.063 19.090 1.00 92.88 80 ASN A N 1
ATOM 613 C CA . ASN A 1 80 ? -9.655 -5.977 18.183 1.00 92.88 80 ASN A CA 1
ATOM 614 C C . ASN A 1 80 ? -9.531 -4.568 17.591 1.00 92.88 80 ASN A C 1
ATOM 616 O O . ASN A 1 80 ? -8.439 -4.011 17.596 1.00 92.88 80 ASN A O 1
ATOM 620 N N . ALA A 1 81 ? -10.645 -3.975 17.151 1.00 92.44 81 ALA A N 1
ATOM 621 C CA . ALA A 1 81 ? -10.661 -2.609 16.633 1.00 92.44 81 ALA A CA 1
ATOM 622 C C . ALA A 1 81 ? -10.163 -1.595 17.676 1.00 92.44 81 ALA A C 1
ATOM 624 O O . ALA A 1 81 ? -9.300 -0.780 17.368 1.00 92.44 81 ALA A O 1
ATOM 625 N N . MET A 1 82 ? -10.645 -1.690 18.922 1.00 92.81 82 MET A N 1
ATOM 626 C CA . MET A 1 82 ? -10.206 -0.820 20.019 1.00 92.81 82 MET A CA 1
ATOM 627 C C . MET A 1 82 ? -8.715 -0.973 20.323 1.00 92.81 82 MET A C 1
ATOM 629 O O . MET A 1 82 ? -8.050 0.029 20.546 1.00 92.81 82 MET A O 1
ATOM 633 N N . ILE A 1 83 ? -8.176 -2.196 20.316 1.00 94.12 83 ILE A N 1
ATOM 634 C CA . ILE A 1 83 ? -6.741 -2.423 20.549 1.00 94.12 83 ILE A CA 1
ATOM 635 C C . ILE A 1 83 ? -5.912 -1.781 19.434 1.00 94.12 83 ILE A C 1
ATOM 637 O O . ILE A 1 83 ? -4.986 -1.034 19.729 1.00 94.12 83 ILE A O 1
ATOM 641 N N . LEU A 1 84 ? -6.267 -2.017 18.166 1.00 93.06 84 LEU A N 1
ATOM 642 C CA . LEU A 1 84 ? -5.561 -1.419 17.026 1.00 93.06 84 LEU A CA 1
ATOM 643 C C . LEU A 1 84 ? -5.634 0.115 17.044 1.00 93.06 84 LEU A C 1
ATOM 645 O O . LEU A 1 84 ? -4.684 0.773 16.635 1.00 93.06 84 LEU A O 1
ATOM 649 N N . ALA A 1 85 ? -6.745 0.669 17.533 1.00 92.06 85 ALA A N 1
ATOM 650 C CA . ALA A 1 85 ? -6.969 2.105 17.602 1.00 92.06 85 ALA A CA 1
ATOM 651 C C . ALA A 1 85 ? -6.371 2.796 18.838 1.00 92.06 85 ALA A C 1
ATOM 653 O O . ALA A 1 85 ? -6.141 3.998 18.797 1.00 92.06 85 ALA A O 1
ATOM 654 N N . ALA A 1 86 ? -6.148 2.074 19.939 1.00 92.06 86 ALA A N 1
ATOM 655 C CA . ALA A 1 86 ? -5.636 2.644 21.186 1.00 92.06 86 ALA A CA 1
ATOM 656 C C . ALA A 1 86 ? -4.142 2.366 21.411 1.00 92.06 86 ALA A C 1
ATOM 658 O O . ALA A 1 86 ? -3.467 3.138 22.086 1.00 92.06 86 ALA A O 1
ATOM 659 N N . CYS A 1 87 ? -3.616 1.260 20.879 1.00 93.62 87 CYS A N 1
ATOM 660 C CA . CYS A 1 87 ? -2.242 0.813 21.101 1.00 93.62 87 CYS A CA 1
ATOM 661 C C . CYS A 1 87 ? -1.351 1.127 19.893 1.00 93.62 87 CYS A C 1
ATOM 663 O O . CYS A 1 87 ? -0.876 0.216 19.219 1.00 93.62 87 CYS A O 1
ATOM 665 N N . HIS A 1 88 ? -1.129 2.412 19.623 1.00 92.75 88 HIS A N 1
ATOM 666 C CA . HIS A 1 88 ? -0.221 2.872 18.573 1.00 92.75 88 HIS A CA 1
ATOM 667 C C . HIS A 1 88 ? 0.533 4.132 19.011 1.00 92.75 88 HIS A C 1
ATOM 669 O O . HIS A 1 88 ? 0.116 4.827 19.938 1.00 92.75 88 HIS A O 1
ATOM 675 N N . SER A 1 89 ? 1.599 4.483 18.296 1.00 92.31 89 SER A N 1
ATOM 676 C CA . S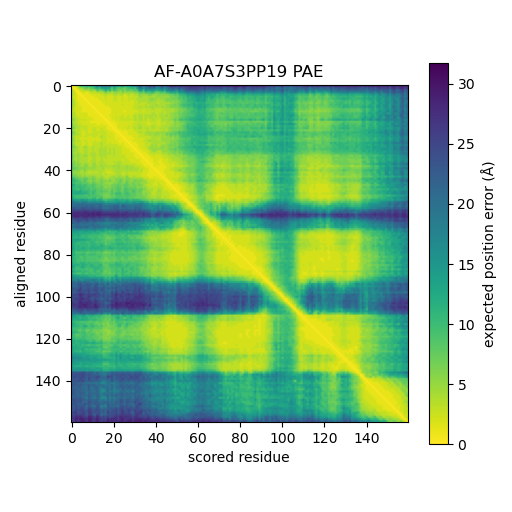ER A 1 89 ? 2.417 5.677 18.567 1.00 92.31 89 SER A CA 1
ATOM 677 C C . SER A 1 89 ? 2.251 6.801 17.533 1.00 92.31 89 SER A C 1
ATOM 679 O O . SER A 1 89 ? 3.004 7.775 17.534 1.00 92.31 89 SER A O 1
ATOM 681 N N . LEU A 1 90 ? 1.245 6.683 16.659 1.00 90.50 90 LEU A N 1
ATOM 682 C CA . LEU A 1 90 ? 0.996 7.615 15.558 1.00 90.50 90 LEU A CA 1
ATOM 683 C C . LEU A 1 90 ? 0.782 9.067 16.005 1.00 90.50 90 LEU A C 1
ATOM 685 O O . LEU A 1 90 ? 0.114 9.360 16.999 1.00 90.50 90 LEU A O 1
ATOM 689 N N . ILE A 1 91 ? 1.259 9.986 15.169 1.00 89.88 91 ILE A N 1
ATOM 690 C CA . ILE A 1 91 ? 1.078 11.434 15.306 1.00 89.88 91 ILE A CA 1
ATOM 691 C C . ILE A 1 91 ? 0.391 12.005 14.059 1.00 89.88 91 ILE A C 1
ATOM 693 O O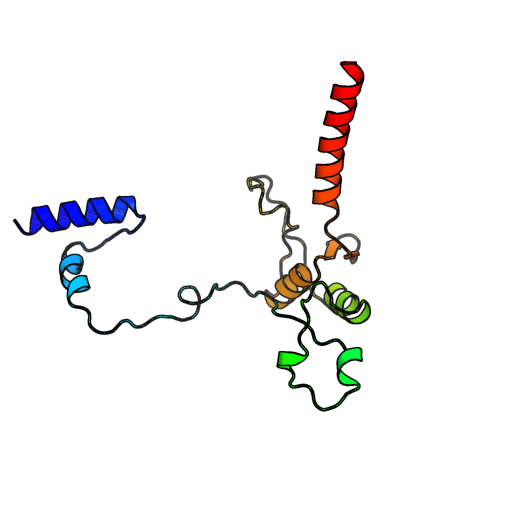 . ILE A 1 91 ? 0.408 11.395 12.994 1.00 89.88 91 ILE A O 1
ATOM 697 N N . LYS A 1 92 ? -0.220 13.189 14.156 1.00 83.94 92 LYS A N 1
ATOM 698 C CA . LYS A 1 92 ? -0.781 13.884 12.981 1.00 83.94 92 LYS A CA 1
ATOM 699 C C . LYS A 1 92 ? 0.335 14.637 12.261 1.00 83.94 92 LYS A C 1
ATOM 701 O O . LYS A 1 92 ? 1.091 15.365 12.904 1.00 83.94 92 LYS A O 1
ATOM 706 N N . ALA A 1 93 ? 0.399 14.487 10.942 1.00 79.19 93 ALA A N 1
ATOM 707 C CA . ALA A 1 93 ? 1.275 15.272 10.090 1.00 79.19 93 ALA A CA 1
ATOM 708 C C . ALA A 1 93 ? 0.969 16.773 10.235 1.00 79.19 93 ALA A C 1
ATOM 710 O O . ALA A 1 93 ? -0.198 17.154 10.399 1.00 79.19 93 ALA A O 1
ATOM 711 N N . PRO A 1 94 ? 1.988 17.644 10.176 1.00 71.50 94 PRO A N 1
ATOM 712 C CA . PRO A 1 94 ? 1.754 19.078 10.097 1.00 71.50 94 PRO A CA 1
ATOM 713 C C . PRO A 1 94 ? 0.872 19.387 8.878 1.00 71.50 94 PRO A C 1
ATOM 715 O O . PRO A 1 94 ? 1.067 18.826 7.804 1.00 71.50 94 PRO A O 1
ATOM 718 N N . GLU A 1 95 ? -0.128 20.254 9.050 1.00 66.38 95 GLU A N 1
ATOM 719 C CA . GLU A 1 95 ? -1.020 20.639 7.954 1.00 66.38 95 GLU A CA 1
ATOM 720 C C . GLU A 1 95 ? -0.229 21.444 6.918 1.00 66.38 95 GLU A C 1
ATOM 722 O O . GLU A 1 95 ? 0.044 22.630 7.125 1.00 66.38 95 GLU A O 1
ATOM 727 N N . ASP A 1 96 ? 0.134 20.810 5.803 1.00 59.78 96 ASP A N 1
ATOM 728 C CA . ASP A 1 96 ? 0.692 21.533 4.670 1.00 59.78 96 ASP A CA 1
ATOM 729 C C . ASP A 1 96 ? -0.444 22.269 3.949 1.00 59.78 96 ASP A C 1
ATOM 731 O O . ASP A 1 96 ? -1.289 21.678 3.272 1.00 59.78 96 ASP A O 1
ATOM 735 N N . LYS A 1 97 ? -0.494 23.592 4.131 1.00 56.53 97 LYS A N 1
ATOM 736 C CA . LYS A 1 97 ? -1.514 24.465 3.527 1.00 56.53 97 LYS A CA 1
ATOM 737 C C . LYS A 1 97 ? -1.429 24.506 1.995 1.00 56.53 97 LYS A C 1
ATOM 739 O O . LYS A 1 97 ? -2.350 25.027 1.369 1.00 56.53 97 LYS A O 1
ATOM 744 N N . ASN A 1 98 ? -0.352 23.974 1.410 1.00 55.03 98 ASN A N 1
ATOM 745 C CA . ASN A 1 98 ? -0.103 23.972 -0.029 1.00 55.03 98 ASN A CA 1
ATOM 746 C C . ASN A 1 98 ? -0.424 22.638 -0.716 1.00 55.03 98 ASN A C 1
ATOM 748 O O . ASN A 1 98 ? -0.468 22.596 -1.949 1.00 55.03 98 ASN A O 1
ATOM 752 N N . SER A 1 99 ? -0.681 21.563 0.036 1.00 54.91 99 SER A N 1
ATOM 753 C CA . SER A 1 99 ? -1.092 20.291 -0.556 1.00 54.91 99 SER A CA 1
ATOM 754 C C . SER A 1 99 ? -2.501 20.432 -1.120 1.00 54.91 99 SER A C 1
ATOM 756 O O . SER A 1 99 ? -3.485 20.560 -0.385 1.00 54.91 99 SER A O 1
ATOM 758 N N . LYS A 1 100 ? -2.602 20.435 -2.455 1.00 48.00 100 LYS A N 1
ATOM 759 C CA . LYS A 1 100 ? -3.877 20.290 -3.160 1.00 48.00 100 LYS A CA 1
ATOM 760 C C . LYS A 1 100 ? -4.570 19.058 -2.585 1.00 48.00 100 LYS A C 1
ATOM 762 O O . LYS A 1 100 ? -4.048 17.951 -2.672 1.00 48.00 100 LYS A O 1
ATOM 767 N N . LYS A 1 101 ? -5.724 19.271 -1.952 1.00 49.69 101 LYS A N 1
ATOM 768 C CA . LYS A 1 101 ? -6.635 18.206 -1.533 1.00 49.69 101 LYS A CA 1
ATOM 769 C C . LYS A 1 101 ? -7.197 17.552 -2.790 1.00 49.69 101 LYS A C 1
ATOM 771 O O . LYS A 1 101 ? -8.316 17.855 -3.187 1.00 49.69 101 LYS A O 1
ATOM 776 N N . ASP A 1 102 ? -6.411 16.704 -3.437 1.00 43.50 102 ASP A N 1
ATOM 777 C CA . ASP A 1 102 ? -6.947 15.819 -4.457 1.00 43.50 102 ASP A CA 1
ATOM 778 C C . ASP A 1 102 ? -7.949 14.887 -3.763 1.00 43.50 102 ASP A C 1
ATOM 780 O O . ASP A 1 102 ? -7.682 14.356 -2.678 1.00 43.50 102 ASP A O 1
ATOM 784 N N . ASP A 1 103 ? -9.125 14.727 -4.374 1.00 43.53 103 ASP A N 1
ATOM 785 C CA . ASP A 1 103 ? -10.348 14.119 -3.818 1.00 43.53 103 ASP A CA 1
ATOM 786 C C . ASP A 1 103 ? -10.175 12.701 -3.229 1.00 43.53 103 ASP A C 1
ATOM 788 O O . ASP A 1 103 ? -11.068 12.168 -2.565 1.00 43.53 103 ASP A O 1
ATOM 792 N N . MET A 1 104 ? -9.009 12.078 -3.406 1.00 41.19 104 MET A N 1
ATOM 793 C CA . MET A 1 104 ? -8.685 10.771 -2.846 1.00 41.19 104 MET A CA 1
ATOM 794 C C . MET A 1 104 ? -8.096 10.839 -1.421 1.00 41.19 104 MET A C 1
ATOM 796 O O . MET A 1 104 ? -8.304 9.906 -0.633 1.00 41.19 104 MET A O 1
ATOM 800 N N . CYS A 1 105 ? -7.456 11.952 -1.034 1.00 40.62 105 CYS A N 1
ATOM 801 C CA . CYS A 1 105 ? -6.713 12.094 0.226 1.00 40.62 105 CYS A CA 1
ATOM 802 C C . CYS A 1 105 ? -7.324 13.119 1.200 1.00 40.62 105 CYS A C 1
ATOM 804 O O . CYS A 1 105 ? -6.635 13.894 1.850 1.00 40.62 105 CYS A O 1
ATOM 806 N N . MET A 1 106 ? -8.639 13.076 1.419 1.00 39.56 106 MET A N 1
ATOM 807 C CA . MET A 1 106 ? -9.180 13.476 2.729 1.00 39.56 106 MET A CA 1
ATOM 808 C C . MET A 1 106 ? -8.978 12.307 3.698 1.00 39.56 106 MET A C 1
ATOM 810 O O . MET A 1 106 ? -9.940 11.673 4.119 1.00 39.56 106 MET A O 1
ATOM 814 N N . ARG A 1 107 ? -7.726 11.898 3.909 1.00 54.50 107 ARG A N 1
ATOM 815 C CA . ARG A 1 107 ? -7.311 11.040 5.019 1.00 54.50 107 ARG A CA 1
ATOM 816 C C . ARG A 1 107 ? -6.444 11.943 5.872 1.00 54.50 107 ARG A C 1
ATOM 818 O O . ARG A 1 107 ? -5.531 12.574 5.360 1.00 54.50 107 ARG A O 1
ATOM 825 N N . GLN A 1 108 ? -6.772 12.061 7.148 1.00 61.25 108 GLN A N 1
ATOM 826 C CA . GLN A 1 108 ? -5.895 12.717 8.105 1.00 61.25 108 GLN A CA 1
ATOM 827 C C . GLN A 1 108 ? -4.523 12.033 7.998 1.00 61.25 108 GLN A C 1
ATOM 829 O O . GLN A 1 108 ? -4.433 10.830 8.238 1.00 61.25 108 GLN A O 1
ATOM 834 N N . GLU A 1 109 ? -3.501 12.749 7.524 1.00 73.69 109 GLU A N 1
ATOM 835 C CA . GLU A 1 109 ? -2.173 12.168 7.330 1.00 73.69 109 GLU A CA 1
ATOM 836 C C . GLU A 1 109 ? -1.593 11.859 8.708 1.00 73.69 109 GLU A C 1
ATOM 838 O O . GLU A 1 109 ? -1.215 12.749 9.469 1.00 73.69 109 GLU A O 1
ATOM 843 N N . LEU A 1 110 ? -1.638 10.582 9.076 1.00 84.94 110 LEU A N 1
ATOM 844 C CA . LEU A 1 110 ? -0.971 10.058 10.255 1.00 84.94 110 LEU A CA 1
ATOM 845 C C . LEU A 1 110 ? 0.470 9.726 9.864 1.00 84.94 110 LEU A C 1
ATOM 847 O O . LEU A 1 110 ? 0.705 9.144 8.806 1.00 84.94 110 LEU A O 1
ATOM 851 N N . LEU A 1 111 ? 1.415 10.091 10.724 1.00 88.44 111 LEU A N 1
ATOM 852 C CA . LEU A 1 111 ? 2.829 9.753 10.611 1.00 88.44 111 LEU A CA 1
ATOM 853 C C . LEU A 1 111 ? 3.197 8.776 11.727 1.00 88.44 111 LEU A C 1
ATOM 855 O O . LEU A 1 111 ? 2.699 8.889 12.848 1.00 88.44 111 LEU A O 1
ATOM 859 N N . GLY A 1 112 ? 4.083 7.839 11.416 1.00 89.88 112 GLY A N 1
ATOM 860 C CA . GLY A 1 112 ? 4.543 6.800 12.330 1.00 89.88 112 GLY A CA 1
ATOM 861 C C . GLY A 1 112 ? 4.949 5.547 11.563 1.00 89.88 112 GLY A C 1
ATOM 862 O O . GLY A 1 112 ? 5.237 5.619 10.366 1.00 89.88 112 GLY A O 1
ATOM 863 N N . ASP A 1 113 ? 4.966 4.406 12.250 1.00 92.25 113 ASP A N 1
ATOM 864 C CA . ASP A 1 113 ? 5.277 3.119 11.628 1.00 92.25 113 ASP A CA 1
ATOM 865 C C . ASP A 1 113 ? 4.245 2.794 10.519 1.00 92.25 113 ASP A C 1
ATOM 867 O O . ASP A 1 113 ? 3.033 2.849 10.771 1.00 92.25 113 ASP A O 1
ATOM 871 N N . PRO A 1 114 ? 4.680 2.438 9.292 1.00 90.44 114 PRO A N 1
ATOM 872 C CA . PRO A 1 114 ? 3.786 2.026 8.211 1.00 90.44 114 PRO A CA 1
ATOM 873 C C . PRO A 1 114 ? 2.788 0.923 8.591 1.00 90.44 114 PRO A C 1
ATOM 875 O O . PRO A 1 114 ? 1.667 0.927 8.080 1.00 90.44 114 PRO A O 1
ATOM 878 N N . ILE A 1 115 ? 3.148 -0.000 9.490 1.00 92.50 115 ILE A N 1
ATOM 879 C CA . ILE A 1 115 ? 2.255 -1.066 9.969 1.00 92.50 115 ILE A CA 1
ATOM 880 C C . ILE A 1 115 ? 1.137 -0.490 10.843 1.00 92.50 115 ILE A C 1
ATOM 882 O O . ILE A 1 115 ? -0.023 -0.875 10.684 1.00 92.50 115 ILE A O 1
ATOM 886 N N . GLU A 1 116 ? 1.450 0.455 11.732 1.00 93.31 116 GLU A N 1
ATOM 887 C CA . GLU A 1 116 ? 0.449 1.129 12.570 1.00 93.31 116 GLU A CA 1
ATOM 888 C C . GLU A 1 116 ? -0.499 1.976 11.710 1.00 93.31 116 GLU A C 1
ATOM 890 O O . GLU A 1 116 ? -1.722 1.925 11.875 1.00 93.31 116 GLU A O 1
ATOM 895 N N . ILE A 1 117 ? 0.047 2.698 10.724 1.00 90.50 117 ILE A N 1
ATOM 896 C CA . ILE A 1 117 ? -0.748 3.463 9.754 1.00 90.50 117 ILE A CA 1
ATOM 897 C C . ILE A 1 117 ? -1.677 2.524 8.976 1.00 90.50 117 ILE A C 1
ATOM 899 O O . ILE A 1 117 ? -2.858 2.829 8.794 1.00 90.50 117 ILE A O 1
ATOM 903 N N . ALA A 1 118 ? -1.162 1.382 8.517 1.00 91.75 118 ALA A N 1
ATOM 904 C CA . ALA A 1 118 ? -1.940 0.371 7.813 1.00 91.75 118 ALA A CA 1
ATOM 905 C C . ALA A 1 118 ? -3.070 -0.176 8.696 1.00 91.75 118 ALA A C 1
ATOM 907 O O . ALA A 1 118 ? -4.212 -0.232 8.244 1.00 91.75 118 ALA A O 1
ATOM 908 N N . ALA A 1 119 ? -2.790 -0.504 9.961 1.00 92.69 119 ALA A N 1
ATOM 909 C CA . ALA A 1 119 ? -3.786 -0.982 10.916 1.00 92.69 119 ALA A CA 1
ATOM 910 C C . ALA A 1 119 ? -4.917 0.036 11.128 1.00 92.69 119 ALA A C 1
ATOM 912 O O . ALA A 1 119 ? -6.091 -0.318 11.000 1.00 92.69 119 ALA A O 1
ATOM 913 N N . MET A 1 120 ? -4.570 1.308 11.352 1.00 91.00 120 MET A N 1
ATOM 914 C CA . MET A 1 120 ? -5.535 2.398 11.525 1.00 91.00 120 MET A CA 1
ATOM 915 C C . MET A 1 120 ? -6.387 2.640 10.280 1.00 91.00 120 MET A C 1
ATOM 917 O O . MET A 1 120 ? -7.612 2.764 10.368 1.00 91.00 120 MET A O 1
ATOM 921 N N . LYS A 1 121 ? -5.763 2.628 9.095 1.00 88.44 121 LYS A N 1
ATOM 922 C CA . LYS A 1 121 ? -6.480 2.679 7.811 1.00 88.44 121 LYS A CA 1
ATOM 923 C C . LYS A 1 121 ? -7.407 1.471 7.637 1.00 88.44 121 LYS A C 1
ATOM 925 O O . LYS A 1 121 ? -8.505 1.628 7.110 1.00 88.44 121 LYS A O 1
ATOM 930 N N . GLY A 1 122 ? -6.980 0.290 8.081 1.00 90.31 122 GLY A N 1
ATOM 931 C CA . GLY A 1 122 ? -7.730 -0.960 7.981 1.00 90.31 122 GLY A CA 1
ATOM 932 C C . GLY A 1 122 ? -8.997 -0.981 8.835 1.00 90.31 122 GLY A C 1
ATOM 933 O O . GLY A 1 122 ? -10.043 -1.404 8.346 1.00 90.31 122 GLY A O 1
ATOM 934 N N . VAL A 1 123 ? -8.931 -0.500 10.083 1.00 91.31 123 VAL A N 1
ATOM 935 C CA . VAL A 1 123 ? -10.124 -0.393 10.949 1.00 91.31 123 VAL A CA 1
ATOM 936 C C . VAL A 1 123 ? -11.040 0.763 10.546 1.00 91.31 123 VAL A C 1
ATOM 938 O O . VAL A 1 123 ? -12.206 0.761 10.925 1.00 91.31 123 VAL A O 1
ATOM 941 N N . GLN A 1 124 ? -10.541 1.720 9.753 1.00 88.50 124 GLN A N 1
ATOM 942 C CA . GLN A 1 124 ? -11.255 2.931 9.324 1.00 88.50 124 GLN A CA 1
ATOM 943 C C . GLN A 1 124 ? -11.694 3.821 10.496 1.00 88.50 124 GLN A C 1
ATOM 945 O O . GLN A 1 124 ? -12.795 4.376 10.504 1.00 88.50 124 GLN A O 1
ATOM 950 N N . TRP A 1 125 ? -10.836 3.945 11.508 1.00 88.00 125 TRP A N 1
ATOM 951 C CA . TRP A 1 125 ? -11.051 4.842 12.644 1.00 88.00 125 TRP A CA 1
ATOM 952 C C . TRP A 1 125 ? -10.295 6.150 12.433 1.00 88.00 125 TRP A C 1
ATOM 954 O O . TRP A 1 125 ? -9.264 6.196 11.758 1.00 88.00 125 TRP A O 1
ATOM 964 N N . ARG A 1 126 ? -10.802 7.222 13.037 1.00 85.75 126 ARG A N 1
ATOM 965 C CA . ARG A 1 126 ? -10.118 8.512 13.098 1.00 85.75 126 ARG A CA 1
ATOM 966 C C . ARG A 1 126 ? -9.397 8.640 14.426 1.00 85.75 126 ARG A C 1
ATOM 968 O O . ARG A 1 126 ? -9.993 8.369 15.461 1.00 85.75 126 ARG A O 1
ATOM 975 N N . TYR A 1 127 ? -8.167 9.134 14.399 1.00 86.69 127 TYR A N 1
ATOM 976 C CA . TYR A 1 127 ? -7.408 9.473 15.596 1.00 86.69 127 TYR A CA 1
ATOM 977 C C . TYR A 1 127 ? -7.118 10.971 15.648 1.00 86.69 127 TYR A C 1
ATOM 979 O O . TYR A 1 127 ? -6.619 11.542 14.678 1.00 86.69 127 TYR A O 1
ATOM 987 N N . ASP A 1 128 ? -7.429 11.616 16.769 1.00 85.00 128 ASP A N 1
ATOM 988 C CA . ASP A 1 128 ? -7.069 13.006 17.036 1.00 85.00 128 ASP A CA 1
ATOM 989 C C . ASP A 1 128 ? -5.954 13.072 18.091 1.00 85.00 128 ASP A C 1
ATOM 991 O O . ASP A 1 128 ? -6.214 12.826 19.269 1.00 85.00 128 ASP A O 1
ATOM 995 N N . PRO A 1 129 ? -4.720 13.465 17.722 1.00 79.44 129 PRO A N 1
ATOM 996 C CA . PRO A 1 129 ? -3.623 13.552 18.682 1.00 79.44 129 PRO A CA 1
ATOM 997 C C . PRO A 1 129 ? -3.772 14.673 19.707 1.00 79.44 129 PRO A C 1
ATOM 999 O O . PRO A 1 129 ? -3.079 14.645 20.719 1.00 79.44 129 PRO A O 1
ATOM 1002 N N . LYS A 1 130 ? -4.622 15.684 19.470 1.00 83.00 130 LYS A N 1
ATOM 1003 C CA . LYS A 1 130 ? -4.830 16.744 20.470 1.00 83.00 130 LYS A CA 1
ATOM 1004 C C . LYS A 1 130 ? -5.584 16.206 21.674 1.00 83.00 130 LYS A C 1
ATOM 1006 O O . LYS A 1 130 ? -5.237 16.512 22.808 1.00 83.00 130 LYS A O 1
ATOM 1011 N N . THR A 1 131 ? -6.616 15.417 21.406 1.00 87.25 131 THR A N 1
ATOM 1012 C CA . THR A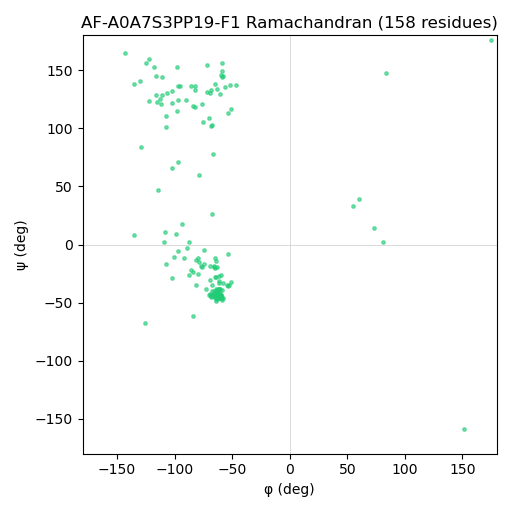 1 131 ? -7.445 14.787 22.434 1.00 87.25 131 THR A CA 1
ATOM 1013 C C . THR A 1 131 ? -6.942 13.397 22.816 1.00 87.25 131 THR A C 1
ATOM 1015 O O . THR A 1 131 ? -7.384 12.866 23.827 1.00 87.25 131 THR A O 1
ATOM 1018 N N . GLN A 1 132 ? -6.002 12.831 22.046 1.00 86.62 132 GLN A N 1
ATOM 1019 C CA . GLN A 1 132 ? -5.530 11.445 22.162 1.00 86.62 132 GLN A CA 1
ATOM 1020 C C . GLN A 1 132 ? -6.695 10.443 22.081 1.00 86.62 132 GLN A C 1
ATOM 1022 O O . GLN A 1 132 ? -6.689 9.397 22.726 1.00 86.62 132 GLN A O 1
ATOM 1027 N N . LEU A 1 133 ? -7.724 10.783 21.298 1.00 88.38 133 LEU A N 1
ATOM 1028 C CA . LEU A 1 133 ? -8.927 9.975 21.149 1.00 88.38 133 LEU A CA 1
ATOM 1029 C C . LEU A 1 133 ? -9.001 9.378 19.751 1.00 88.38 133 LEU A C 1
ATOM 1031 O O . LEU A 1 133 ? -8.935 10.084 18.740 1.00 88.38 133 LEU A O 1
ATOM 1035 N N . ALA A 1 134 ? -9.207 8.065 19.713 1.00 89.75 134 ALA A N 1
ATOM 1036 C CA . ALA A 1 134 ? -9.624 7.359 18.518 1.00 89.75 134 ALA A CA 1
ATOM 1037 C C . ALA A 1 134 ? -11.150 7.189 18.515 1.00 89.75 134 ALA A C 1
ATOM 1039 O O . ALA A 1 134 ? -11.754 6.850 19.532 1.00 89.75 134 ALA A O 1
ATOM 1040 N N . SER A 1 135 ? -11.778 7.417 17.365 1.00 88.00 135 SER A N 1
ATOM 1041 C CA . SER A 1 135 ? -13.225 7.317 17.172 1.00 88.00 135 SER A CA 1
ATOM 1042 C C . SER A 1 135 ? -13.550 6.452 15.948 1.00 88.00 135 SER A C 1
ATOM 1044 O O . SER A 1 135 ? -12.844 6.541 14.937 1.00 88.00 135 SER A O 1
ATOM 1046 N N . PRO A 1 136 ? -14.591 5.600 16.012 1.00 86.44 136 PRO A N 1
ATOM 1047 C CA . PRO A 1 136 ? -14.996 4.787 14.873 1.00 86.44 136 PRO A CA 1
ATOM 1048 C C . PRO A 1 136 ? -15.495 5.632 13.697 1.00 86.44 136 PRO A C 1
ATOM 1050 O O . PRO A 1 136 ? -16.308 6.538 13.876 1.00 86.44 136 PRO A O 1
ATOM 1053 N N . GLY A 1 137 ? -15.087 5.248 12.487 1.00 74.31 137 GLY A N 1
ATOM 1054 C CA . GLY A 1 137 ? -15.579 5.813 11.235 1.00 74.31 137 GLY A CA 1
ATOM 1055 C C . GLY A 1 137 ? -14.884 7.106 10.806 1.00 74.31 137 GLY A C 1
ATOM 1056 O O . GLY A 1 137 ? -14.501 7.952 11.611 1.00 74.31 137 GLY A O 1
ATOM 1057 N N . ASP A 1 138 ? -14.780 7.294 9.491 1.00 65.75 138 ASP A N 1
ATOM 1058 C CA . ASP A 1 138 ? -14.433 8.582 8.893 1.00 65.75 138 ASP A CA 1
ATOM 1059 C C . ASP A 1 138 ? -15.711 9.316 8.467 1.00 65.75 138 ASP A C 1
ATOM 1061 O O . ASP A 1 138 ? -16.043 9.440 7.284 1.00 65.75 138 ASP A O 1
ATOM 1065 N N . THR A 1 139 ? -16.479 9.783 9.456 1.00 65.00 139 THR A N 1
ATOM 1066 C CA . THR A 1 139 ? -17.780 10.421 9.204 1.00 65.00 139 THR A CA 1
ATOM 1067 C C . THR A 1 139 ? -17.664 11.722 8.417 1.00 65.00 139 THR A C 1
ATOM 1069 O O . THR A 1 139 ? -18.656 12.157 7.851 1.00 65.00 139 THR A O 1
ATOM 1072 N N . ALA A 1 140 ? -16.473 12.319 8.283 1.00 66.19 140 ALA A N 1
ATOM 1073 C CA . ALA A 1 140 ? -16.314 13.632 7.653 1.00 66.19 140 ALA A CA 1
ATOM 1074 C C . ALA A 1 140 ? -16.703 13.612 6.170 1.00 66.19 140 ALA A C 1
ATOM 1076 O O . ALA A 1 140 ? -17.329 14.553 5.686 1.00 66.19 140 ALA A O 1
ATOM 1077 N N . ARG A 1 141 ? -16.379 12.531 5.444 1.00 66.38 141 ARG A N 1
ATOM 1078 C CA . ARG A 1 141 ? -16.770 12.380 4.032 1.00 66.38 141 ARG A CA 1
ATOM 1079 C C . ARG A 1 141 ? -18.280 12.210 3.885 1.00 66.38 141 ARG A C 1
ATOM 1081 O O . ARG A 1 141 ? -18.889 12.837 3.021 1.00 66.38 141 ARG A O 1
ATOM 1088 N N . ILE A 1 142 ? -18.880 11.388 4.745 1.00 70.12 142 ILE A N 1
ATOM 1089 C CA . ILE A 1 142 ? -20.321 11.115 4.734 1.00 70.12 142 ILE A CA 1
ATOM 1090 C C . ILE A 1 142 ? -21.096 12.369 5.150 1.00 70.12 142 ILE A C 1
ATOM 1092 O O . ILE A 1 142 ? -22.048 12.748 4.480 1.00 70.12 142 ILE A O 1
ATOM 1096 N N . GLU A 1 143 ? -20.659 13.066 6.197 1.00 75.62 143 GLU A N 1
ATOM 1097 C CA . GLU A 1 143 ? -21.233 14.331 6.658 1.00 75.62 143 GLU A CA 1
ATOM 1098 C C . GLU A 1 143 ? -21.142 15.413 5.577 1.00 75.62 143 GLU A C 1
ATOM 1100 O O . GLU A 1 143 ? -22.145 16.064 5.282 1.00 75.62 143 GLU A O 1
ATOM 1105 N N . ALA A 1 144 ? -19.986 15.564 4.921 1.00 76.69 144 ALA A N 1
ATOM 1106 C CA . ALA A 1 144 ? -19.825 16.506 3.814 1.00 76.69 144 ALA A CA 1
ATOM 1107 C C . ALA A 1 144 ? -20.754 16.167 2.635 1.00 76.69 144 ALA A C 1
ATOM 1109 O O . ALA A 1 144 ? -21.432 17.053 2.105 1.00 76.69 144 ALA A O 1
ATOM 1110 N N . ALA A 1 145 ? -20.850 14.887 2.263 1.00 80.56 145 ALA A N 1
ATOM 1111 C CA . ALA A 1 145 ? -21.768 14.425 1.225 1.00 80.56 145 ALA A CA 1
ATOM 1112 C C . ALA A 1 145 ? -23.239 14.677 1.606 1.00 80.56 145 ALA A C 1
ATOM 1114 O O . ALA A 1 145 ? -24.006 15.187 0.789 1.00 80.56 145 ALA A O 1
ATOM 1115 N N . ILE A 1 146 ? -23.626 14.410 2.859 1.00 84.62 146 ILE A N 1
ATOM 1116 C CA . ILE A 1 146 ? -24.972 14.679 3.386 1.00 84.62 146 ILE A CA 1
ATOM 1117 C C . ILE A 1 146 ? -25.304 16.169 3.289 1.00 84.62 146 ILE A C 1
ATOM 1119 O O . ILE A 1 146 ? -26.410 16.517 2.881 1.00 84.62 146 ILE A O 1
ATOM 1123 N N . VAL A 1 147 ? -24.371 17.061 3.633 1.00 89.62 147 VAL A N 1
ATOM 1124 C CA . VAL A 1 147 ? -24.584 18.514 3.538 1.00 89.62 147 VAL A CA 1
ATOM 1125 C C . VAL A 1 147 ? -24.832 18.943 2.090 1.00 89.62 147 VAL A C 1
ATOM 1127 O O . VAL A 1 147 ? -25.744 19.732 1.835 1.00 89.62 147 VAL A O 1
ATOM 1130 N N . ILE A 1 148 ? -24.067 18.411 1.132 1.00 88.69 148 ILE A N 1
ATOM 1131 C CA . ILE A 1 148 ? -24.251 18.705 -0.298 1.00 88.69 148 ILE A CA 1
ATOM 1132 C C . ILE A 1 148 ? -25.623 18.219 -0.777 1.00 88.69 148 ILE A C 1
ATOM 1134 O O . ILE A 1 148 ? -26.346 18.966 -1.437 1.00 88.69 148 ILE A O 1
ATOM 1138 N N . VAL A 1 149 ? -26.001 16.988 -0.426 1.00 90.25 149 VAL A N 1
ATOM 1139 C CA . VAL A 1 149 ? -27.292 16.404 -0.813 1.00 90.25 149 VAL A CA 1
ATOM 1140 C C . VAL A 1 149 ? -28.455 17.187 -0.200 1.00 90.25 149 VAL A C 1
ATOM 1142 O O . VAL A 1 149 ? -29.396 17.524 -0.914 1.00 90.25 149 VAL A O 1
ATOM 1145 N N . LYS A 1 150 ? -28.371 17.565 1.083 1.00 93.81 150 LYS A N 1
ATOM 1146 C CA . LYS A 1 150 ? -29.385 18.404 1.747 1.00 93.81 150 LYS A CA 1
ATOM 1147 C C . LYS A 1 150 ? -29.575 19.743 1.034 1.00 93.81 150 LYS A C 1
ATOM 1149 O O . LYS A 1 150 ? -30.707 20.105 0.733 1.00 93.81 150 LYS A O 1
ATOM 1154 N N . LYS A 1 151 ? -28.483 20.429 0.670 1.00 92.81 151 LYS A N 1
ATOM 1155 C CA . LYS A 1 151 ? -28.556 21.691 -0.090 1.00 92.81 151 LYS A CA 1
ATOM 1156 C C . LYS A 1 151 ? -29.266 21.526 -1.437 1.00 92.81 151 LYS A C 1
ATOM 1158 O O . LYS A 1 151 ? -30.027 22.409 -1.822 1.00 92.81 151 LYS A O 1
ATOM 1163 N N . LYS A 1 152 ? -29.035 20.413 -2.144 1.00 91.69 152 LYS A N 1
ATOM 1164 C CA . LYS A 1 152 ? -29.728 20.113 -3.410 1.00 91.69 152 LYS A CA 1
ATOM 1165 C C . LYS A 1 152 ? -31.226 19.876 -3.198 1.00 91.69 152 LYS A C 1
ATOM 1167 O O . LYS A 1 152 ? -32.029 20.467 -3.910 1.00 91.69 152 LYS A O 1
ATOM 1172 N N . ILE A 1 153 ? -31.596 19.092 -2.182 1.00 92.94 153 ILE A N 1
ATOM 1173 C CA . ILE A 1 153 ? -33.003 18.823 -1.834 1.00 92.94 153 ILE A CA 1
ATOM 1174 C C . ILE A 1 153 ? -33.746 20.121 -1.483 1.00 92.94 153 ILE A C 1
ATOM 1176 O O . ILE A 1 153 ? -34.872 20.332 -1.931 1.00 92.94 153 ILE A O 1
ATOM 1180 N N . ASP A 1 154 ? -33.126 21.011 -0.707 1.00 92.94 154 ASP A N 1
ATOM 1181 C CA . ASP A 1 154 ? -33.748 22.280 -0.311 1.00 92.94 154 ASP A CA 1
ATOM 1182 C C . ASP A 1 154 ? -33.897 23.257 -1.490 1.00 92.94 154 ASP A C 1
ATOM 1184 O O . ASP A 1 154 ? -34.848 24.040 -1.524 1.00 92.94 154 ASP A O 1
ATOM 1188 N N . ALA A 1 155 ? -32.992 23.205 -2.474 1.00 90.56 155 ALA A N 1
ATOM 1189 C CA . ALA A 1 155 ? -33.112 23.974 -3.710 1.00 90.56 155 ALA A CA 1
ATOM 1190 C C . ALA A 1 155 ? -34.285 23.478 -4.574 1.00 90.56 155 ALA A C 1
ATOM 1192 O O . ALA A 1 155 ? -35.100 24.284 -5.021 1.00 90.56 155 ALA A O 1
ATOM 1193 N N . GLU A 1 156 ? -34.440 22.161 -4.742 1.00 87.06 156 GLU A N 1
ATOM 1194 C CA . GLU A 1 156 ? -35.567 21.586 -5.491 1.00 87.06 156 GLU A CA 1
ATOM 1195 C C . GLU A 1 156 ? -36.919 21.886 -4.829 1.00 87.06 156 GLU A C 1
ATOM 1197 O O . GLU A 1 156 ? -37.876 22.236 -5.518 1.00 87.06 156 GLU A O 1
ATOM 1202 N N . LYS A 1 157 ? -36.996 21.843 -3.491 1.00 87.56 157 LYS A N 1
ATOM 1203 C CA . LYS A 1 157 ? -38.219 22.189 -2.745 1.00 87.56 157 LYS A CA 1
ATOM 1204 C C . LYS A 1 157 ? -38.648 23.648 -2.887 1.00 87.56 157 LYS A C 1
ATOM 1206 O O . LYS A 1 157 ? -39.831 23.916 -2.764 1.00 87.56 157 LYS A O 1
ATOM 1211 N N . LYS A 1 158 ? -37.718 24.579 -3.123 1.00 78.25 158 LYS A N 1
ATOM 1212 C CA . LYS A 1 158 ? -38.028 26.001 -3.373 1.00 78.25 158 LYS A CA 1
ATOM 1213 C C . LYS A 1 158 ? -38.478 26.285 -4.806 1.00 78.25 158 LYS A C 1
ATOM 1215 O O . LYS A 1 158 ? -38.915 27.394 -5.089 1.00 78.25 158 LYS A O 1
ATOM 1220 N N . THR A 1 159 ? -38.315 25.315 -5.704 1.00 74.19 159 THR A N 1
ATOM 1221 C CA . THR A 1 159 ? -38.657 25.445 -7.128 1.00 74.19 159 THR A CA 1
ATOM 1222 C C . THR A 1 159 ? -40.043 24.854 -7.442 1.00 74.19 159 THR A C 1
ATOM 1224 O O . THR A 1 159 ? -40.518 24.974 -8.568 1.00 74.19 159 THR A O 1
ATOM 1227 N N . ARG A 1 160 ? -40.690 24.220 -6.455 1.00 56.31 160 ARG A N 1
ATOM 1228 C CA . ARG A 1 160 ? -42.097 23.793 -6.466 1.00 56.31 160 ARG A CA 1
ATOM 1229 C C . ARG A 1 160 ? -42.928 24.727 -5.600 1.00 56.31 160 ARG A C 1
ATOM 1231 O O . ARG A 1 160 ? -44.110 24.908 -5.955 1.00 56.31 160 ARG A O 1
#

Mean predicted aligned error: 10.46 Å

Nearest PDB structures (foldseek):
  8op8-assembly1_A  TM=6.300E-01  e=1.611E-04  Thermochaetoides thermophila

Solvent-accessible surface area (backbone atoms only — not comparable to full-atom values): 10064 Å² total; per-residue (Å²): 113,69,69,60,54,51,51,52,51,49,56,56,34,47,77,71,75,45,82,77,94,58,69,85,54,57,78,53,65,83,69,64,89,76,84,88,78,62,56,75,68,67,75,37,70,77,71,65,73,65,79,47,42,71,49,77,82,70,56,77,56,91,77,68,55,72,80,79,48,50,35,51,35,65,74,44,48,71,67,57,44,50,47,56,56,67,70,66,85,66,41,70,52,80,84,63,90,79,62,78,76,51,91,85,58,90,55,86,55,68,42,66,58,62,67,56,51,20,46,32,62,35,49,38,46,39,74,40,70,89,77,72,43,60,43,85,46,68,55,65,63,56,52,52,51,50,53,55,50,50,54,52,52,57,52,55,61,72,74,108

pLDDT: mean 83.32, std 14.08, range [39.56, 97.56]

Organism: NCBI:txid215587

Radius of gyration: 24.87 Å; Cα contacts (8 Å, |Δi|>4): 125; chains: 1; bounding box: 63×53×65 Å

Secondary structure (DSSP, 8-state):
-HHHHHHHHHHHHHTTT---S-GGGHHHHTT----PPPTBTTTB-SS-----B--GGGGGSTT--TTTT-B-GGG--HHHHHHHHHS---EEPP--TTS---TT--S--EES-HHHHHHHHHHTEEEETTTTEEEES-HHHHHHHHHHHHHHHHHHHT--

InterPro domains:
  IPR006544 P-type ATPase, subfamily V [PTHR45630] (2-136)
  IPR023214 HAD superfamily [G3DSA:3.40.50.1000] (33-45)
  IPR023299 P-type ATPase, cytoplasmic domain N [G3DSA:3.40.1110.10] (46-129)